Protein AF-A0A081SD66-F1 (afdb_monomer_lite)

Secondary structure (DSSP, 8-state):
------TTTTSS-HHHHHHHHHHHHHHHHHHHHHHHHH-SSHHHHHHHHHHHHHHHHHHHHHHHHHHH---

Foldseek 3Di:
DPPDDPVPPVPADPLRVLVVLLVVLVVLLVVLVVQLVPPPDPVSNVVSVVSNVVSVVVSVVSVVVSVVPDD

Structure (mmCIF, N/CA/C/O backbone):
data_AF-A0A081SD66-F1
#
_entry.id   AF-A0A081SD66-F1
#
loop_
_atom_site.group_PDB
_atom_site.id
_atom_site.type_symbol
_atom_site.label_atom_id
_atom_site.label_alt_id
_atom_site.label_comp_id
_atom_site.label_asym_id
_atom_site.label_entity_id
_atom_site.label_seq_id
_atom_site.pdbx_PDB_ins_code
_atom_site.Cartn_x
_atom_site.Cartn_y
_atom_site.Cartn_z
_a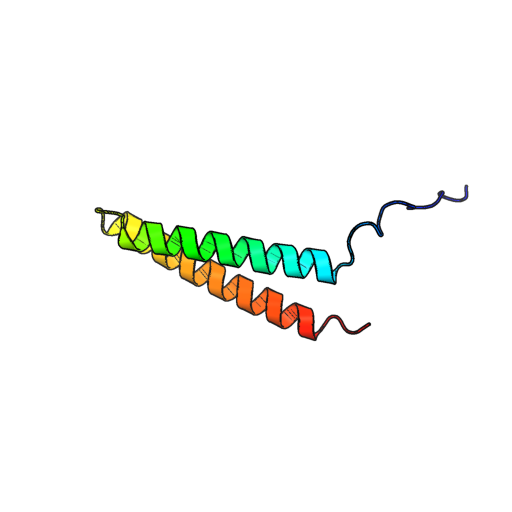tom_site.occupancy
_atom_site.B_iso_or_equiv
_atom_site.auth_seq_id
_atom_site.auth_comp_id
_atom_site.auth_asym_id
_atom_site.auth_atom_id
_atom_site.pdbx_PDB_model_num
ATOM 1 N N . MET A 1 1 ? -40.016 22.026 12.974 1.00 43.75 1 MET A N 1
ATOM 2 C CA . MET A 1 1 ? -39.780 21.233 11.752 1.00 43.75 1 MET A CA 1
ATOM 3 C C . MET A 1 1 ? -38.896 20.059 12.160 1.00 43.75 1 MET A C 1
ATOM 5 O O . MET A 1 1 ? -37.709 20.258 12.362 1.00 43.75 1 MET A O 1
ATOM 9 N N . ARG A 1 2 ? -39.489 18.891 12.460 1.00 55.72 2 ARG A N 1
ATOM 10 C CA . ARG A 1 2 ? -38.724 17.670 12.760 1.00 55.72 2 ARG A CA 1
ATOM 11 C C . ARG A 1 2 ? -38.091 17.233 11.444 1.00 55.72 2 ARG A C 1
ATOM 13 O O . ARG A 1 2 ? -38.817 16.801 10.551 1.00 55.72 2 ARG A O 1
ATOM 20 N N . VAL A 1 3 ? -36.788 17.470 11.308 1.00 57.53 3 VAL A N 1
ATOM 21 C CA . VAL A 1 3 ? -35.984 16.934 10.210 1.00 57.53 3 VAL A CA 1
ATOM 22 C C . VAL A 1 3 ? -36.110 15.426 10.332 1.00 57.53 3 VAL A C 1
A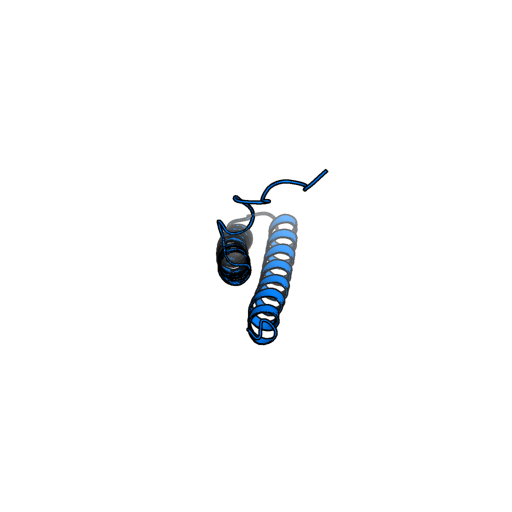TOM 24 O O . VAL A 1 3 ? -35.690 14.837 11.325 1.00 57.53 3 VAL A O 1
ATOM 27 N N . ARG A 1 4 ? -36.874 14.873 9.393 1.00 55.25 4 ARG A N 1
ATOM 28 C CA . ARG A 1 4 ? -37.103 13.449 9.219 1.00 55.25 4 ARG A CA 1
ATOM 29 C C . ARG A 1 4 ? -35.741 12.771 9.192 1.00 55.25 4 ARG A C 1
ATOM 31 O O . ARG A 1 4 ? -34.864 13.248 8.479 1.00 55.25 4 ARG A O 1
ATOM 38 N N . GLU A 1 5 ? -35.607 11.743 10.019 1.00 50.00 5 GLU A N 1
ATOM 39 C CA . GLU A 1 5 ? -35.039 10.463 9.611 1.00 50.00 5 GLU A CA 1
ATOM 40 C C . GLU A 1 5 ? -33.981 10.608 8.501 1.00 50.00 5 GLU A C 1
ATOM 42 O O . GLU A 1 5 ? -34.295 10.562 7.311 1.00 50.00 5 GLU A O 1
ATOM 47 N N . PHE A 1 6 ? -32.713 10.771 8.890 1.00 53.84 6 PHE A N 1
ATOM 48 C CA . PHE A 1 6 ? -31.602 10.282 8.069 1.00 53.84 6 PHE A CA 1
ATOM 49 C C . PHE A 1 6 ? -31.662 8.742 8.108 1.00 53.84 6 PHE A C 1
ATOM 51 O O . PHE A 1 6 ? -30.799 8.081 8.673 1.00 53.84 6 PHE A O 1
ATOM 58 N N . GLU A 1 7 ? -32.749 8.189 7.565 1.00 52.88 7 GLU A N 1
ATOM 59 C CA . GLU A 1 7 ? -33.133 6.769 7.549 1.00 52.88 7 GLU A CA 1
ATOM 60 C C . GLU A 1 7 ? -32.253 5.932 6.602 1.00 52.88 7 GLU A C 1
ATOM 62 O O . GLU A 1 7 ? -32.527 4.757 6.399 1.00 52.88 7 GLU A O 1
ATOM 67 N N . ASP A 1 8 ? -31.188 6.513 6.037 1.00 50.94 8 ASP A N 1
ATOM 68 C CA . ASP A 1 8 ? -30.332 5.876 5.028 1.00 50.94 8 ASP A CA 1
ATOM 69 C C . ASP A 1 8 ? -28.817 6.036 5.290 1.00 50.94 8 ASP A C 1
ATOM 71 O O . ASP A 1 8 ? -28.005 5.548 4.507 1.00 50.94 8 ASP A O 1
ATOM 75 N N . ASP A 1 9 ? -28.395 6.666 6.396 1.00 51.59 9 ASP A N 1
ATOM 76 C CA . ASP A 1 9 ? -26.963 6.831 6.739 1.00 51.59 9 ASP A CA 1
ATOM 77 C C . ASP A 1 9 ? -26.387 5.661 7.573 1.00 51.59 9 ASP A C 1
ATOM 79 O O . ASP A 1 9 ? -25.243 5.702 8.027 1.00 51.59 9 ASP A O 1
ATOM 83 N N . ASP A 1 10 ? -27.161 4.583 7.739 1.00 53.81 10 ASP A N 1
ATOM 84 C CA . ASP A 1 10 ? -26.782 3.342 8.439 1.00 53.81 10 ASP A CA 1
ATOM 85 C C . ASP A 1 10 ? -26.561 2.146 7.483 1.00 53.81 10 ASP A C 1
ATOM 87 O O . ASP A 1 10 ? -26.411 1.001 7.913 1.00 53.81 10 ASP A O 1
ATOM 91 N N . LEU A 1 11 ? -26.524 2.370 6.163 1.00 57.25 11 LEU A N 1
ATOM 92 C CA . LEU A 1 11 ? -26.423 1.272 5.187 1.00 57.25 11 LEU A CA 1
ATOM 93 C C . LEU A 1 11 ? -25.064 0.556 5.207 1.00 57.25 11 LEU A C 1
ATOM 95 O O . LEU A 1 11 ? -24.972 -0.616 4.833 1.00 57.25 11 LEU A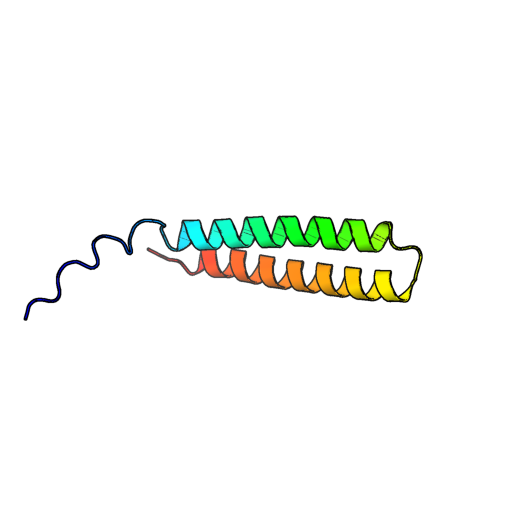 O 1
ATOM 99 N N . VAL A 1 12 ? -24.002 1.217 5.677 1.00 60.47 12 VAL A N 1
ATOM 100 C CA . VAL A 1 12 ? -22.685 0.594 5.823 1.00 60.47 12 VAL A CA 1
ATOM 101 C C . VAL A 1 12 ? -22.036 1.048 7.120 1.00 60.47 12 VAL A C 1
ATOM 103 O O . VAL A 1 12 ? -21.662 2.210 7.270 1.00 60.47 12 VAL A O 1
ATOM 106 N N . SER A 1 13 ? -21.856 0.109 8.057 1.00 72.94 13 SER A N 1
ATOM 107 C CA . SER A 1 13 ? -21.187 0.417 9.322 1.00 72.94 13 SER A CA 1
ATOM 108 C C . SER A 1 13 ? -19.814 1.054 9.050 1.00 72.94 13 SER A C 1
ATOM 110 O O . SER A 1 13 ? -19.109 0.611 8.133 1.00 72.94 13 SER A O 1
ATOM 112 N N . PRO A 1 14 ? -19.368 2.039 9.849 1.00 77.69 14 PRO A N 1
ATOM 113 C CA . PRO A 1 14 ? -18.072 2.681 9.639 1.00 77.69 14 PRO A CA 1
ATOM 114 C C . PRO A 1 14 ? -16.903 1.687 9.568 1.00 77.69 14 PRO A C 1
ATOM 116 O O . PRO A 1 14 ? -15.944 1.891 8.827 1.00 77.69 14 PRO A O 1
ATOM 119 N N . ARG A 1 15 ? -17.018 0.552 10.275 1.00 79.25 15 ARG A N 1
ATOM 120 C CA . ARG A 1 15 ? -16.055 -0.555 10.200 1.00 79.25 15 ARG A CA 1
ATOM 121 C C . ARG A 1 15 ? -16.065 -1.258 8.846 1.00 79.25 15 ARG A C 1
ATOM 123 O O . ARG A 1 15 ? -15.000 -1.611 8.353 1.00 79.25 15 ARG A O 1
ATOM 130 N N . THR A 1 16 ? -17.240 -1.469 8.256 1.00 84.12 16 THR A N 1
ATOM 131 C CA . THR A 1 16 ? -17.387 -2.082 6.928 1.00 84.12 16 THR A CA 1
ATOM 132 C C . THR A 1 16 ? -16.787 -1.179 5.851 1.00 84.12 16 THR A C 1
ATOM 134 O O . THR A 1 16 ? -16.033 -1.668 5.015 1.00 84.12 16 THR A O 1
ATOM 137 N N . ASN A 1 17 ? -17.015 0.138 5.924 1.00 84.31 17 ASN A N 1
ATOM 138 C CA . ASN A 1 17 ? -16.367 1.106 5.032 1.00 84.31 17 ASN A CA 1
ATOM 139 C C . ASN A 1 17 ? -14.844 1.086 5.193 1.00 84.31 17 ASN A C 1
ATOM 141 O O . ASN A 1 17 ? -14.108 1.005 4.212 1.00 84.31 17 ASN A O 1
ATOM 145 N N . GLN A 1 18 ? -14.351 1.094 6.431 1.00 85.75 18 GLN A N 1
ATOM 146 C CA . GLN A 1 18 ? -12.916 1.049 6.696 1.00 85.75 18 GLN A CA 1
ATOM 147 C C . GLN A 1 18 ? -12.275 -0.253 6.199 1.00 85.75 18 GLN A C 1
ATOM 149 O O . GLN A 1 18 ? -11.195 -0.218 5.614 1.00 85.75 18 GLN A O 1
ATOM 154 N N . LEU A 1 19 ? -12.959 -1.389 6.352 1.00 88.75 19 LEU A N 1
ATOM 155 C CA . LEU A 1 19 ? -12.524 -2.673 5.806 1.00 88.75 19 LEU A CA 1
ATOM 156 C C . LEU A 1 19 ? -12.524 -2.674 4.268 1.00 88.75 19 LEU A C 1
ATOM 158 O O . LEU A 1 19 ? -11.578 -3.180 3.665 1.00 88.75 19 LEU A O 1
ATOM 162 N N . MET A 1 20 ? -13.533 -2.070 3.629 1.00 90.94 20 MET A N 1
ATOM 163 C CA . MET A 1 20 ? -13.556 -1.873 2.175 1.00 90.94 20 MET A CA 1
ATOM 164 C C . MET A 1 20 ? -12.354 -1.047 1.705 1.00 90.94 20 MET A C 1
ATOM 166 O O . MET A 1 20 ? -11.693 -1.440 0.745 1.00 90.94 20 MET A O 1
ATOM 170 N N . PHE A 1 21 ? -12.015 0.042 2.404 1.00 89.56 21 PHE A N 1
ATOM 171 C CA . PHE A 1 21 ? -10.829 0.842 2.088 1.00 89.56 21 PHE A CA 1
ATOM 172 C C . PHE A 1 21 ? -9.528 0.059 2.278 1.00 89.56 21 PHE A C 1
ATOM 174 O O . PHE A 1 21 ? -8.671 0.122 1.403 1.00 89.56 21 PHE A O 1
ATOM 181 N N . VAL A 1 22 ? -9.390 -0.740 3.345 1.00 92.38 22 VAL A N 1
ATOM 182 C CA . VAL A 1 22 ? -8.231 -1.640 3.520 1.00 92.38 22 VAL A CA 1
ATOM 183 C C . VAL A 1 22 ? -8.101 -2.593 2.329 1.00 92.38 22 VAL A C 1
ATOM 185 O O . VAL A 1 22 ? -7.012 -2.734 1.774 1.00 92.38 22 VAL A O 1
ATOM 188 N N . GLY A 1 23 ? -9.208 -3.209 1.900 1.00 91.44 23 GLY A N 1
ATOM 189 C CA . GLY A 1 23 ? -9.230 -4.110 0.746 1.00 91.44 23 GLY A CA 1
ATOM 190 C C . GLY A 1 23 ? -8.838 -3.418 -0.563 1.00 91.44 23 GLY A C 1
ATOM 191 O O . GLY A 1 23 ? -7.987 -3.919 -1.297 1.00 91.44 23 GLY A O 1
ATOM 192 N N . LEU A 1 24 ? -9.400 -2.235 -0.832 1.00 92.75 24 LEU A N 1
ATOM 193 C CA . LEU A 1 24 ? -9.086 -1.420 -2.011 1.00 92.75 24 LEU A CA 1
ATOM 194 C C . LEU A 1 24 ? -7.619 -0.975 -2.034 1.00 92.75 24 LEU A C 1
ATOM 196 O O . LEU A 1 24 ? -6.953 -1.104 -3.061 1.00 92.75 24 LEU A O 1
ATOM 200 N N . THR A 1 25 ? -7.093 -0.483 -0.910 1.00 93.44 25 THR A N 1
ATOM 201 C CA . THR A 1 25 ? -5.687 -0.075 -0.799 1.00 93.44 25 THR A CA 1
ATOM 202 C C . THR A 1 25 ? -4.744 -1.270 -0.959 1.00 93.44 25 THR A C 1
ATOM 204 O O . THR A 1 25 ? -3.714 -1.148 -1.623 1.00 93.44 25 THR A O 1
ATOM 207 N N . GLY A 1 26 ? -5.110 -2.444 -0.432 1.00 92.12 26 GLY A N 1
ATOM 208 C CA . GLY A 1 26 ? -4.368 -3.686 -0.651 1.00 92.12 26 GLY A CA 1
AT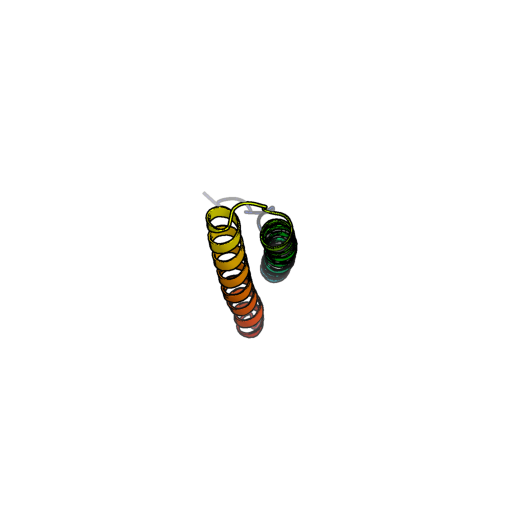OM 209 C C . GLY A 1 26 ? -4.332 -4.097 -2.127 1.00 92.12 26 GLY A C 1
ATOM 210 O O . GLY A 1 26 ? -3.265 -4.392 -2.663 1.00 92.12 26 GLY A O 1
ATOM 211 N N . PHE A 1 27 ? -5.473 -4.038 -2.819 1.00 93.69 27 PHE A N 1
ATOM 212 C CA . PHE A 1 27 ? -5.553 -4.329 -4.253 1.00 93.69 27 PHE A CA 1
ATOM 213 C C . PHE A 1 27 ? -4.710 -3.357 -5.093 1.00 93.69 27 PHE A C 1
ATOM 215 O O . PHE A 1 27 ? -3.939 -3.784 -5.953 1.00 93.69 27 PHE A O 1
ATOM 222 N N . MET A 1 28 ? -4.781 -2.056 -4.795 1.00 92.75 28 MET A N 1
ATOM 223 C CA . MET A 1 28 ? -3.945 -1.045 -5.450 1.00 92.75 28 MET A CA 1
ATOM 224 C C . MET A 1 28 ? -2.449 -1.282 -5.207 1.00 92.75 28 MET A C 1
ATOM 226 O O . MET A 1 28 ? -1.658 -1.155 -6.139 1.00 92.75 28 MET A O 1
ATOM 230 N N . SER A 1 29 ? -2.054 -1.695 -3.997 1.00 92.06 29 SER A N 1
ATOM 231 C CA . SER A 1 29 ? -0.659 -2.038 -3.684 1.00 92.06 29 SER A CA 1
ATOM 232 C C . SER A 1 29 ? -0.138 -3.175 -4.572 1.00 92.06 29 SER A C 1
ATOM 234 O O . SER A 1 29 ? 0.952 -3.062 -5.134 1.00 92.06 29 SER A O 1
ATOM 236 N N . ILE A 1 30 ? -0.940 -4.224 -4.789 1.00 93.00 30 ILE A N 1
ATOM 237 C CA . ILE A 1 30 ? -0.588 -5.344 -5.678 1.00 93.00 30 ILE A CA 1
ATOM 238 C C . ILE A 1 30 ? -0.394 -4.860 -7.122 1.00 93.00 30 ILE A C 1
ATOM 240 O O . ILE A 1 30 ? 0.577 -5.249 -7.772 1.00 93.00 30 ILE A O 1
ATOM 244 N N . ILE A 1 31 ? -1.265 -3.974 -7.619 1.00 93.19 31 ILE A N 1
ATOM 245 C CA . ILE A 1 31 ? -1.134 -3.392 -8.965 1.00 93.19 31 ILE A CA 1
ATOM 246 C C . ILE A 1 31 ? 0.140 -2.544 -9.079 1.00 93.19 31 ILE A C 1
ATOM 248 O O . ILE A 1 31 ? 0.868 -2.661 -10.068 1.00 93.19 31 ILE A O 1
ATOM 252 N N . CYS A 1 32 ? 0.437 -1.711 -8.077 1.00 92.12 32 CYS A N 1
ATOM 253 C CA . CYS A 1 32 ? 1.659 -0.907 -8.038 1.00 92.12 32 CYS A CA 1
ATOM 254 C C . CYS A 1 32 ? 2.916 -1.785 -8.040 1.00 92.12 32 CYS A C 1
ATOM 256 O O . CYS A 1 32 ? 3.846 -1.507 -8.792 1.00 92.12 32 CYS A O 1
ATOM 258 N N . LEU A 1 33 ? 2.934 -2.876 -7.271 1.00 92.25 33 LEU A N 1
ATOM 2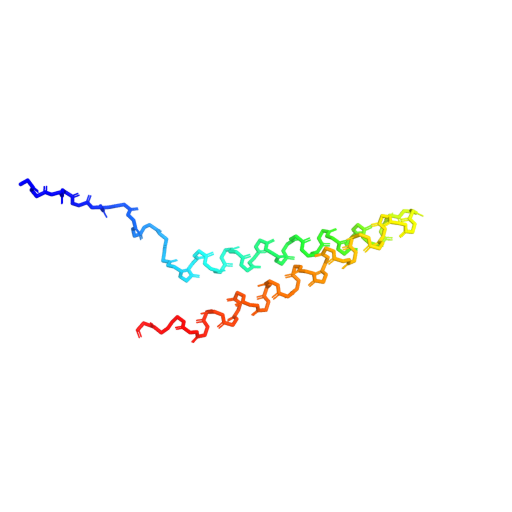59 C CA . LEU A 1 33 ? 4.050 -3.825 -7.258 1.00 92.25 33 LEU A CA 1
ATOM 260 C C . LEU A 1 33 ? 4.202 -4.546 -8.600 1.00 92.25 33 LEU A C 1
ATOM 262 O O . LEU A 1 33 ? 5.308 -4.628 -9.130 1.00 92.25 33 LEU A O 1
ATOM 266 N N . TYR A 1 34 ? 3.098 -5.003 -9.193 1.00 91.75 34 TYR A N 1
ATOM 267 C CA . TYR A 1 34 ? 3.113 -5.621 -10.518 1.00 91.75 34 TYR A CA 1
ATOM 268 C C . TYR A 1 34 ? 3.692 -4.673 -11.573 1.00 91.75 34 TYR A C 1
ATOM 270 O O . TYR A 1 34 ? 4.559 -5.070 -12.353 1.00 91.75 34 TYR A O 1
ATOM 278 N N . ARG A 1 35 ? 3.278 -3.399 -11.564 1.00 88.69 35 ARG A N 1
ATOM 279 C CA . ARG A 1 35 ? 3.846 -2.348 -12.423 1.00 88.69 35 ARG A CA 1
ATOM 280 C C . ARG A 1 35 ? 5.322 -2.082 -12.132 1.00 88.69 35 ARG A C 1
ATOM 282 O O . ARG A 1 35 ? 6.080 -1.911 -13.078 1.00 88.69 35 ARG A O 1
ATOM 289 N N . GLY A 1 36 ? 5.740 -2.084 -10.868 1.00 89.88 36 GLY A N 1
ATOM 290 C CA . GLY A 1 36 ? 7.144 -1.913 -10.479 1.00 89.88 36 GLY A CA 1
ATOM 291 C C . GLY A 1 36 ? 8.059 -3.034 -10.979 1.00 89.88 36 GLY A C 1
ATOM 292 O O . GLY A 1 36 ? 9.225 -2.782 -11.262 1.00 89.88 36 GLY A O 1
ATOM 293 N N . ILE A 1 37 ? 7.527 -4.248 -11.143 1.00 89.12 37 ILE A N 1
ATOM 294 C CA . ILE A 1 37 ? 8.268 -5.403 -11.675 1.00 89.12 37 ILE A CA 1
ATOM 295 C C . ILE A 1 37 ? 8.241 -5.430 -13.211 1.00 89.12 37 ILE A C 1
ATOM 297 O O . ILE A 1 37 ? 9.217 -5.831 -13.838 1.00 89.12 37 ILE A O 1
ATOM 301 N N . THR A 1 38 ? 7.130 -5.020 -13.829 1.00 89.69 38 THR A N 1
ATOM 302 C CA . THR A 1 38 ? 6.927 -5.134 -15.286 1.00 89.69 38 THR A CA 1
ATOM 303 C C . THR A 1 38 ? 7.337 -3.904 -16.089 1.00 89.69 38 THR A C 1
ATOM 305 O O . THR A 1 38 ? 7.520 -4.014 -17.300 1.00 89.69 38 THR A O 1
ATOM 308 N N . ALA A 1 39 ? 7.477 -2.731 -15.467 1.00 86.88 39 ALA A N 1
ATOM 309 C CA . ALA A 1 39 ? 7.932 -1.535 -16.167 1.00 86.88 39 ALA A CA 1
ATOM 310 C C . ALA A 1 39 ? 9.378 -1.723 -16.654 1.00 86.88 39 ALA A C 1
ATOM 312 O O . ALA A 1 39 ? 10.256 -2.050 -15.863 1.00 86.88 39 ALA A O 1
ATOM 313 N N . GLY A 1 40 ? 9.625 -1.513 -17.950 1.00 84.31 40 GLY A N 1
ATOM 314 C CA . GLY A 1 40 ? 10.971 -1.596 -18.536 1.00 84.31 40 GLY A CA 1
ATOM 315 C C . GLY A 1 40 ? 11.831 -0.356 -18.274 1.00 84.31 40 GLY A C 1
ATOM 316 O O . GLY A 1 40 ? 13.052 -0.423 -18.355 1.00 84.31 40 GLY A O 1
ATOM 317 N N . GLU A 1 41 ? 11.193 0.762 -17.923 1.00 90.81 41 GLU A N 1
ATOM 318 C CA . GLU A 1 41 ? 11.844 2.041 -17.650 1.00 90.81 41 GLU A CA 1
ATOM 319 C C . GLU A 1 41 ? 12.058 2.238 -16.146 1.00 90.81 41 GLU A C 1
ATOM 321 O O . GLU A 1 41 ? 11.099 2.267 -15.364 1.00 90.81 41 GLU A O 1
ATOM 326 N N . SER A 1 42 ? 13.310 2.462 -15.736 1.00 87.44 42 SER A N 1
ATOM 327 C CA . SER A 1 42 ? 13.708 2.610 -14.328 1.00 87.44 42 SER A CA 1
ATOM 328 C C . SER A 1 42 ? 12.939 3.720 -13.603 1.00 87.44 42 SER A C 1
ATOM 330 O O . SER A 1 42 ? 12.588 3.587 -12.433 1.00 87.44 42 SER A O 1
ATOM 332 N N . TYR A 1 43 ? 12.622 4.814 -14.300 1.00 91.00 43 TYR A N 1
ATOM 333 C CA . TYR A 1 43 ? 11.861 5.928 -13.729 1.00 91.00 43 TYR A CA 1
ATOM 334 C C . TYR A 1 43 ? 10.425 5.527 -13.358 1.00 91.00 43 TYR A C 1
ATOM 336 O O . TYR A 1 43 ? 9.936 5.856 -12.275 1.00 91.00 43 TYR A O 1
ATOM 344 N N . GLN A 1 44 ? 9.758 4.766 -14.228 1.00 88.56 44 GLN A N 1
ATOM 345 C CA . GLN A 1 44 ? 8.404 4.278 -13.973 1.00 88.56 44 GLN A CA 1
ATOM 346 C C . GLN A 1 44 ? 8.389 3.236 -12.851 1.00 88.56 44 GLN A C 1
ATOM 348 O O . GLN A 1 44 ? 7.472 3.249 -12.028 1.00 88.56 44 GLN A O 1
ATOM 353 N N . GLN A 1 45 ? 9.420 2.387 -12.772 1.00 90.19 45 GLN A N 1
ATOM 354 C CA . GLN A 1 45 ? 9.591 1.453 -11.658 1.00 90.19 45 GLN A CA 1
ATOM 355 C C . GLN A 1 45 ? 9.698 2.190 -10.317 1.00 90.19 45 GLN A C 1
ATOM 357 O O . GLN A 1 45 ? 8.979 1.851 -9.379 1.00 90.19 45 GLN A O 1
ATOM 362 N N . ILE A 1 46 ? 10.535 3.233 -10.227 1.00 92.06 46 ILE A N 1
ATOM 363 C CA . ILE A 1 46 ? 10.708 4.026 -8.997 1.00 92.06 46 ILE A CA 1
ATOM 364 C C . ILE A 1 46 ? 9.375 4.633 -8.543 1.00 92.06 46 ILE A C 1
ATOM 366 O O . ILE A 1 46 ? 9.015 4.510 -7.373 1.00 92.06 46 ILE A O 1
ATOM 370 N N . ILE A 1 47 ? 8.606 5.232 -9.459 1.00 92.94 47 ILE A N 1
ATOM 371 C CA . ILE A 1 47 ? 7.284 5.793 -9.134 1.00 92.94 47 ILE A CA 1
ATOM 372 C C . ILE A 1 47 ? 6.330 4.700 -8.641 1.00 92.94 47 ILE A C 1
ATOM 374 O O . ILE A 1 47 ? 5.628 4.896 -7.648 1.00 92.94 47 ILE A O 1
ATOM 378 N N . ALA A 1 48 ? 6.314 3.543 -9.304 1.00 93.00 48 ALA A N 1
ATOM 379 C CA . ALA A 1 48 ? 5.463 2.426 -8.919 1.00 93.00 48 ALA A CA 1
ATOM 380 C C . ALA A 1 48 ? 5.809 1.896 -7.515 1.00 93.00 48 ALA A C 1
ATOM 382 O O . ALA A 1 48 ? 4.904 1.643 -6.718 1.00 93.00 48 ALA A O 1
ATOM 383 N N . TYR A 1 49 ? 7.098 1.813 -7.169 1.00 92.38 49 TYR A N 1
ATOM 384 C CA . TYR A 1 49 ? 7.538 1.432 -5.826 1.00 92.38 49 TYR A CA 1
ATOM 385 C C . TYR A 1 49 ? 7.188 2.480 -4.766 1.00 92.38 49 TYR A C 1
ATOM 387 O O . TYR A 1 49 ? 6.713 2.110 -3.693 1.00 92.38 49 TYR A O 1
ATOM 395 N N . ILE A 1 50 ? 7.339 3.777 -5.060 1.00 94.69 50 ILE A N 1
ATOM 396 C CA . ILE A 1 50 ? 6.888 4.850 -4.156 1.00 94.69 50 ILE A CA 1
ATOM 397 C C . ILE A 1 50 ? 5.379 4.725 -3.907 1.00 94.69 50 ILE A C 1
ATOM 399 O O . ILE A 1 50 ? 4.936 4.768 -2.759 1.00 94.69 50 ILE A O 1
ATOM 403 N N . GLY A 1 51 ? 4.591 4.495 -4.961 1.00 93.69 51 GLY A N 1
ATOM 404 C CA . GLY A 1 51 ? 3.150 4.260 -4.854 1.00 93.69 51 GLY A CA 1
ATOM 405 C C . GLY A 1 51 ? 2.806 3.032 -4.007 1.00 93.69 51 GLY A C 1
ATOM 406 O O . GLY A 1 51 ? 1.916 3.101 -3.158 1.00 93.69 51 GLY A O 1
ATOM 407 N N . ALA A 1 52 ? 3.547 1.931 -4.169 1.00 93.06 52 ALA A N 1
ATOM 408 C CA . ALA A 1 52 ? 3.370 0.727 -3.362 1.00 93.06 52 ALA A CA 1
ATOM 409 C C . ALA A 1 52 ? 3.652 0.988 -1.872 1.00 93.06 52 ALA A C 1
ATOM 411 O O . ALA A 1 52 ? 2.851 0.590 -1.027 1.00 93.06 52 ALA A O 1
ATOM 412 N N . ILE A 1 53 ? 4.735 1.705 -1.548 1.00 94.00 53 ILE A N 1
ATOM 413 C CA . ILE A 1 53 ? 5.094 2.074 -0.168 1.00 94.00 53 ILE A CA 1
ATOM 414 C C . ILE A 1 53 ? 4.017 2.968 0.456 1.00 94.00 53 ILE A C 1
ATOM 416 O O . ILE A 1 53 ? 3.585 2.713 1.580 1.00 94.00 53 ILE A O 1
ATOM 420 N N . LEU A 1 54 ? 3.537 3.980 -0.273 1.00 95.38 54 LEU A N 1
ATOM 421 C CA . LEU A 1 54 ? 2.452 4.845 0.197 1.00 95.38 54 LEU A CA 1
ATOM 422 C C . LEU A 1 54 ? 1.170 4.045 0.466 1.00 95.38 54 LEU A C 1
ATOM 424 O O . LEU A 1 54 ? 0.548 4.234 1.512 1.00 95.38 54 LEU A O 1
ATOM 428 N N . CYS A 1 55 ? 0.808 3.104 -0.414 1.00 93.88 55 CYS A N 1
ATOM 429 C CA . CYS A 1 55 ? -0.338 2.217 -0.192 1.00 93.88 55 CYS A CA 1
ATOM 430 C C . CYS A 1 55 ? -0.162 1.364 1.071 1.00 93.88 55 CYS A C 1
ATOM 432 O O . CYS A 1 55 ? -1.106 1.226 1.845 1.00 93.88 55 CYS A O 1
ATOM 434 N N . LEU A 1 56 ? 1.038 0.834 1.326 1.00 91.94 56 LEU A N 1
ATOM 435 C CA . LEU A 1 56 ? 1.313 0.072 2.546 1.00 91.94 56 LEU A CA 1
ATOM 436 C C . LEU A 1 56 ? 1.157 0.937 3.804 1.00 91.94 56 LEU A C 1
ATOM 438 O O . LEU A 1 56 ? 0.511 0.503 4.755 1.00 91.94 56 LEU A O 1
ATOM 442 N N . ILE A 1 57 ? 1.680 2.167 3.803 1.00 94.06 57 ILE A N 1
ATOM 443 C CA . ILE A 1 57 ? 1.544 3.104 4.932 1.00 94.06 57 ILE A CA 1
ATOM 444 C C . ILE A 1 57 ? 0.066 3.407 5.213 1.00 94.06 57 ILE A C 1
ATOM 446 O O . ILE A 1 57 ? -0.377 3.318 6.360 1.00 94.06 57 ILE A O 1
ATOM 450 N N . VAL A 1 58 ? -0.714 3.718 4.173 1.00 92.44 58 VAL A N 1
ATOM 451 C CA . VAL A 1 58 ? -2.156 3.991 4.302 1.00 92.44 58 VAL A CA 1
ATOM 452 C C . VAL A 1 58 ? -2.906 2.757 4.802 1.00 92.44 58 VAL A C 1
ATOM 454 O O . VAL A 1 58 ? -3.748 2.869 5.690 1.00 92.44 58 VAL A O 1
ATOM 457 N N . MET A 1 59 ? -2.568 1.568 4.306 1.00 92.31 59 MET A N 1
ATOM 458 C CA . MET A 1 59 ? -3.162 0.315 4.772 1.00 92.31 59 MET A CA 1
ATOM 459 C C . MET A 1 59 ? -2.873 0.069 6.261 1.00 92.31 59 MET A C 1
ATOM 461 O O . MET A 1 59 ? -3.791 -0.269 7.009 1.00 92.31 59 MET A O 1
ATOM 465 N N . PHE A 1 60 ? -1.639 0.301 6.725 1.00 91.81 60 PHE A N 1
ATOM 466 C CA . PHE A 1 60 ? -1.296 0.221 8.150 1.00 91.81 60 PHE A CA 1
ATOM 467 C C . PHE A 1 60 ? -2.094 1.219 8.992 1.00 91.81 60 PHE A C 1
ATOM 469 O O . PHE A 1 60 ? -2.620 0.840 10.037 1.00 91.81 60 PHE A O 1
ATOM 476 N N . LEU A 1 61 ? -2.234 2.466 8.531 1.00 91.38 61 LEU A N 1
ATOM 477 C CA . LEU A 1 61 ? -3.048 3.490 9.195 1.00 91.38 61 LEU A CA 1
ATOM 478 C C . LEU A 1 61 ? -4.524 3.078 9.287 1.00 91.38 61 LEU A C 1
ATOM 480 O O . LEU A 1 61 ? -5.145 3.257 10.333 1.00 91.38 61 LEU A O 1
ATOM 484 N N . LEU A 1 62 ? -5.081 2.484 8.229 1.00 89.50 62 LEU A N 1
ATOM 485 C CA . LEU A 1 62 ? -6.468 2.017 8.209 1.00 89.50 62 LEU A CA 1
ATOM 486 C C . LEU A 1 62 ? -6.689 0.830 9.158 1.00 89.50 62 LEU A C 1
ATOM 488 O O . LEU A 1 62 ? -7.669 0.828 9.903 1.00 89.50 62 LEU A O 1
ATOM 492 N N . ILE A 1 63 ? -5.774 -0.143 9.194 1.00 89.25 63 ILE A N 1
ATOM 493 C CA . ILE A 1 63 ? -5.825 -1.261 10.155 1.00 89.25 63 ILE A CA 1
ATOM 494 C C . ILE A 1 63 ? -5.672 -0.739 11.589 1.00 89.25 63 ILE A C 1
ATOM 496 O O . ILE A 1 63 ? -6.383 -1.173 12.496 1.00 89.25 63 ILE A O 1
ATOM 500 N N . TRP A 1 64 ? -4.776 0.228 11.801 1.00 90.19 64 TRP A N 1
ATOM 501 C CA . TRP A 1 64 ? -4.593 0.871 13.096 1.00 90.19 64 TRP A CA 1
ATOM 502 C C . TRP A 1 64 ? -5.871 1.586 13.533 1.00 90.19 64 TRP A C 1
ATOM 504 O O . TRP A 1 64 ? -6.334 1.356 14.644 1.00 90.19 64 TRP A O 1
ATOM 514 N N . GLY A 1 65 ? -6.507 2.370 12.658 1.00 86.38 65 GLY A N 1
ATOM 515 C CA . GLY A 1 65 ? -7.762 3.066 12.951 1.00 86.38 65 GLY A CA 1
ATOM 516 C C . GLY A 1 65 ? -8.908 2.126 13.348 1.00 86.38 65 GLY A C 1
ATOM 517 O O . GLY A 1 65 ? -9.704 2.476 14.217 1.00 86.38 65 GLY A O 1
ATOM 518 N N . LEU A 1 66 ? -8.956 0.907 12.794 1.00 83.12 66 LEU A N 1
ATOM 519 C CA . LEU A 1 66 ? -9.943 -0.119 13.161 1.00 83.12 66 LEU A CA 1
ATOM 520 C C . LEU A 1 66 ? -9.811 -0.526 14.637 1.00 83.12 66 LEU A C 1
ATOM 522 O O . LEU A 1 66 ? -10.815 -0.812 15.286 1.00 83.12 66 LEU A O 1
ATOM 526 N N . LYS A 1 67 ? -8.594 -0.483 15.200 1.00 78.00 67 LYS A N 1
ATOM 527 C CA . LYS A 1 67 ? -8.328 -0.754 16.624 1.00 78.00 67 LYS A CA 1
ATOM 528 C C . LYS A 1 67 ? -8.906 0.319 17.556 1.00 78.00 67 LYS A C 1
ATOM 530 O O . LYS A 1 67 ? -9.234 0.014 18.701 1.00 78.00 67 LYS A O 1
ATOM 535 N N . TYR 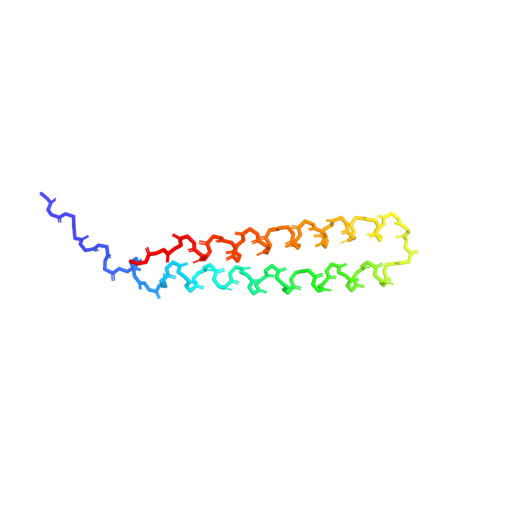A 1 68 ? -9.027 1.562 17.085 1.00 74.56 68 TYR A N 1
ATOM 536 C CA . TYR A 1 68 ? -9.573 2.687 17.862 1.00 74.56 68 TYR A CA 1
ATOM 537 C C . TYR A 1 68 ? -11.082 2.837 17.702 1.00 74.56 68 TYR A C 1
ATOM 539 O O . TYR A 1 68 ? -11.700 3.549 18.491 1.00 74.56 68 TYR A O 1
ATOM 547 N N . TYR A 1 69 ? -11.680 2.121 16.747 1.00 67.94 69 TYR A N 1
ATOM 548 C CA . TYR A 1 69 ? -13.125 2.021 16.571 1.00 67.94 69 TYR A CA 1
ATOM 549 C C . TYR A 1 69 ? -13.745 1.133 17.668 1.00 67.94 69 TYR A C 1
ATOM 551 O O . TYR A 1 69 ? -14.286 0.051 17.421 1.00 67.94 69 TYR A O 1
ATOM 559 N N . LYS A 1 70 ? -13.635 1.582 18.924 1.00 54.28 70 LYS A N 1
ATOM 560 C CA . LYS A 1 70 ? -14.387 1.023 20.047 1.00 54.28 70 LYS A CA 1
ATOM 561 C C . LYS A 1 70 ? -15.858 1.390 19.853 1.00 54.28 70 LYS A C 1
ATOM 563 O O . LYS A 1 70 ? -16.185 2.562 19.704 1.00 54.28 70 LYS A O 1
ATOM 568 N N . LYS A 1 71 ? -16.709 0.367 19.803 1.00 53.06 71 LYS A N 1
ATOM 569 C CA . LYS A 1 71 ? -18.138 0.522 20.086 1.00 53.06 71 LYS A CA 1
ATOM 570 C C . LYS A 1 71 ? -18.305 0.701 21.588 1.00 53.06 71 LYS A C 1
ATOM 572 O O . LYS A 1 71 ? -17.497 0.072 22.313 1.00 53.06 71 LYS A O 1
#

Organism: Streptococcus mitis (NCBI:txid28037)

Sequence (71 aa):
MRVREFEDDDLVSPRTNQLMFVGLTGFMSIICLYRGITAGESYQQIIAYIGAILCLIVMFLLIWGLKYYKK

pLDDT: mean 82.13, std 15.13, range [43.75, 95.38]

Radius of gyration: 17.89 Å; chains: 1; bounding box: 54×27×39 Å